Protein AF-A0A7C1IKE7-F1 (afdb_monomer)

Mean predicted aligned error: 9.05 Å

Structure (mmCIF, N/CA/C/O backbone):
data_AF-A0A7C1IKE7-F1
#
_entry.id   AF-A0A7C1IKE7-F1
#
loop_
_atom_site.group_PDB
_atom_site.id
_atom_site.type_symbol
_atom_site.label_atom_id
_atom_site.label_alt_id
_atom_site.label_comp_id
_atom_site.label_asym_id
_atom_site.label_entity_id
_atom_site.label_seq_id
_atom_site.pdbx_PDB_ins_code
_atom_site.Cartn_x
_atom_site.Cartn_y
_atom_site.Cartn_z
_atom_site.occupancy
_atom_site.B_iso_or_equiv
_atom_site.auth_seq_id
_atom_site.auth_comp_id
_atom_site.auth_asym_id
_atom_site.auth_atom_id
_atom_site.pdbx_PDB_model_num
ATOM 1 N N . MET A 1 1 ? 24.259 -1.080 -31.366 1.00 44.12 1 MET A N 1
ATOM 2 C CA . MET A 1 1 ? 24.148 -2.148 -30.349 1.00 44.12 1 MET A CA 1
ATOM 3 C C . MET A 1 1 ? 23.620 -1.497 -29.082 1.00 44.12 1 MET A C 1
ATOM 5 O O . MET A 1 1 ? 24.402 -1.009 -28.287 1.00 44.12 1 MET A O 1
ATOM 9 N N . GLU A 1 2 ? 22.299 -1.403 -28.947 1.00 54.28 2 GLU A N 1
ATOM 10 C CA . GLU A 1 2 ? 21.630 -0.772 -27.798 1.00 54.28 2 GLU A CA 1
ATOM 11 C C . GLU A 1 2 ? 20.908 -1.866 -27.012 1.00 54.28 2 GLU A C 1
ATOM 13 O O . GLU A 1 2 ? 19.687 -1.994 -27.032 1.00 54.28 2 GLU A O 1
ATOM 18 N N . TRP A 1 3 ? 21.698 -2.752 -26.410 1.00 52.66 3 TRP A N 1
ATOM 19 C CA . TRP A 1 3 ? 21.185 -3.784 -25.521 1.00 52.66 3 TRP A CA 1
ATOM 20 C C . TRP A 1 3 ? 21.447 -3.356 -24.086 1.00 52.66 3 TRP A C 1
ATOM 22 O O . TRP A 1 3 ? 22.561 -3.488 -23.592 1.00 52.66 3 TRP A O 1
ATOM 32 N N . GLY A 1 4 ? 20.399 -2.869 -23.430 1.00 53.31 4 GLY A N 1
ATOM 33 C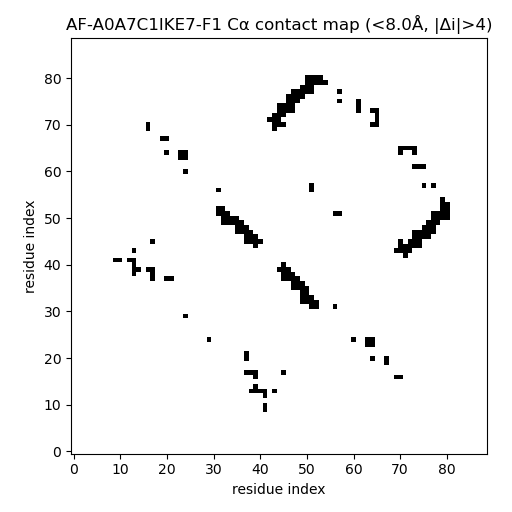 CA . GLY A 1 4 ? 20.361 -2.761 -21.977 1.00 53.31 4 GLY A CA 1
ATOM 34 C C . GLY A 1 4 ? 19.834 -1.425 -21.496 1.00 53.31 4 GLY A C 1
ATOM 35 O O . GLY A 1 4 ? 20.638 -0.548 -21.241 1.00 53.31 4 GLY A O 1
ATOM 36 N N . ASP A 1 5 ? 18.507 -1.301 -21.358 1.00 52.41 5 ASP A N 1
ATOM 37 C CA . ASP A 1 5 ? 17.926 -0.494 -20.263 1.00 52.41 5 ASP A CA 1
ATOM 38 C C . ASP A 1 5 ? 16.398 -0.617 -20.114 1.00 52.41 5 ASP A C 1
ATOM 40 O O . ASP A 1 5 ? 15.867 -0.250 -19.078 1.00 52.41 5 ASP A O 1
ATOM 44 N N . LYS A 1 6 ? 15.655 -1.185 -21.079 1.00 53.19 6 LYS A N 1
ATOM 45 C CA . LYS A 1 6 ? 14.169 -1.211 -21.015 1.00 53.19 6 LYS A CA 1
ATOM 46 C C . LYS A 1 6 ? 13.557 -1.965 -19.819 1.00 53.19 6 LYS A C 1
ATOM 48 O O . LYS A 1 6 ? 12.345 -2.003 -19.646 1.00 53.19 6 LYS A O 1
ATOM 53 N N . THR A 1 7 ? 14.378 -2.655 -19.035 1.00 54.69 7 THR A N 1
ATOM 54 C CA . THR A 1 7 ? 13.944 -3.385 -17.837 1.00 54.69 7 THR A CA 1
ATOM 55 C C . THR A 1 7 ? 14.196 -2.576 -16.559 1.00 54.69 7 THR A C 1
ATOM 57 O O . THR A 1 7 ? 13.574 -2.850 -15.531 1.00 54.69 7 THR A O 1
ATOM 60 N N . LEU A 1 8 ? 15.102 -1.590 -16.597 1.00 56.88 8 LEU A N 1
ATOM 61 C CA . LEU A 1 8 ? 15.492 -0.782 -15.439 1.00 56.88 8 LEU A CA 1
ATOM 62 C C . LEU A 1 8 ? 14.539 0.398 -15.232 1.00 56.88 8 LEU A C 1
ATOM 64 O O . LEU A 1 8 ? 14.117 0.623 -14.096 1.00 56.88 8 LEU A O 1
ATOM 68 N N . ASP A 1 9 ? 14.090 1.058 -16.306 1.00 60.81 9 ASP A N 1
ATOM 69 C CA . ASP A 1 9 ? 13.095 2.142 -16.229 1.00 60.81 9 ASP A CA 1
ATOM 70 C C . ASP A 1 9 ? 11.794 1.687 -15.543 1.00 60.81 9 ASP A C 1
ATOM 72 O O . ASP A 1 9 ? 11.185 2.399 -14.738 1.00 60.81 9 ASP A O 1
ATOM 76 N N . THR A 1 10 ? 11.408 0.444 -15.821 1.00 64.62 10 THR A N 1
ATOM 77 C CA . THR A 1 10 ? 10.153 -0.144 -15.372 1.00 64.62 10 THR A CA 1
ATOM 78 C C . THR A 1 10 ? 10.212 -0.487 -13.879 1.00 64.62 10 THR A C 1
ATOM 80 O O . THR A 1 10 ? 9.244 -0.273 -13.141 1.00 64.62 10 THR A O 1
ATOM 83 N N . ARG A 1 11 ? 11.365 -0.975 -13.400 1.00 62.66 11 ARG A N 1
ATOM 84 C CA . ARG A 1 11 ? 11.586 -1.277 -11.977 1.00 62.66 11 ARG A CA 1
ATOM 85 C C . ARG A 1 11 ? 11.694 -0.007 -11.143 1.00 62.66 11 ARG A C 1
ATOM 87 O O . ARG A 1 11 ? 11.029 0.080 -10.116 1.00 62.66 11 ARG A O 1
ATOM 94 N N . LEU A 1 12 ? 12.437 0.992 -11.622 1.00 68.88 12 LEU A N 1
ATOM 95 C CA . LEU A 1 12 ? 12.636 2.247 -10.898 1.00 68.88 12 LEU A CA 1
ATOM 96 C C . LEU A 1 12 ? 11.309 2.986 -10.664 1.00 68.88 12 LEU A C 1
ATOM 98 O O . LEU A 1 12 ? 11.055 3.461 -9.562 1.00 68.88 12 LEU A O 1
ATOM 102 N N . ARG A 1 13 ? 10.416 3.024 -11.667 1.00 69.50 13 ARG A N 1
ATOM 103 C CA . ARG A 1 13 ? 9.070 3.612 -11.514 1.00 69.50 13 ARG A CA 1
ATOM 104 C C . ARG A 1 13 ? 8.201 2.874 -10.502 1.00 69.50 13 ARG A C 1
ATOM 106 O O . ARG A 1 13 ? 7.455 3.513 -9.766 1.00 69.50 13 ARG A O 1
ATOM 113 N N . SER A 1 14 ? 8.274 1.545 -10.491 1.00 76.69 14 SER A N 1
ATOM 114 C CA . SER A 1 14 ? 7.492 0.715 -9.568 1.00 76.69 14 SER A CA 1
ATOM 115 C C . SER A 1 14 ? 7.934 0.965 -8.127 1.00 76.69 14 SER A C 1
ATOM 117 O O . SER A 1 14 ? 7.106 1.247 -7.269 1.00 76.69 14 SER A O 1
ATOM 119 N N . GLU A 1 15 ? 9.246 0.988 -7.898 1.00 81.38 15 GLU A N 1
ATOM 120 C CA . GLU A 1 15 ? 9.832 1.217 -6.579 1.00 81.38 15 GLU A CA 1
ATOM 121 C C . GLU A 1 15 ? 9.577 2.646 -6.074 1.00 81.38 15 GLU A C 1
ATOM 123 O O . GLU A 1 15 ? 9.209 2.847 -4.917 1.00 81.38 15 GLU A O 1
ATOM 128 N N . GLN A 1 16 ? 9.672 3.649 -6.956 1.00 82.88 16 GLN A N 1
ATOM 129 C CA . GLN A 1 16 ? 9.298 5.028 -6.628 1.00 82.88 16 GLN A CA 1
ATOM 130 C C . GLN A 1 16 ? 7.827 5.141 -6.220 1.00 82.88 16 GLN A C 1
ATOM 132 O O . GLN A 1 16 ? 7.509 5.842 -5.259 1.00 82.88 16 GLN A O 1
ATOM 137 N N . LEU A 1 17 ? 6.933 4.438 -6.920 1.00 85.94 17 LEU A N 1
ATOM 138 C CA . LEU A 1 17 ? 5.512 4.427 -6.595 1.00 85.94 17 LEU A CA 1
ATOM 139 C C . LEU A 1 17 ? 5.249 3.712 -5.261 1.00 85.94 17 LEU A C 1
ATOM 141 O O . LEU A 1 17 ? 4.482 4.216 -4.446 1.00 85.94 17 LEU A O 1
ATOM 145 N N . GLU A 1 18 ? 5.923 2.589 -4.992 1.00 85.56 18 GLU A N 1
ATOM 146 C CA . GLU A 1 18 ? 5.861 1.894 -3.697 1.00 85.56 18 GLU A CA 1
ATOM 147 C C . GLU A 1 18 ? 6.290 2.810 -2.546 1.00 85.56 18 GLU A C 1
ATOM 149 O O . GLU A 1 18 ? 5.576 2.928 -1.548 1.00 85.56 18 GLU A O 1
ATOM 154 N N . LEU A 1 19 ? 7.427 3.493 -2.700 1.00 85.19 19 LEU A N 1
ATOM 155 C CA . LEU A 1 19 ? 7.961 4.410 -1.696 1.00 85.19 19 LEU A CA 1
ATOM 156 C C . LEU A 1 19 ? 7.052 5.620 -1.479 1.00 85.19 19 LEU A C 1
ATOM 158 O O . LEU A 1 19 ? 6.801 5.989 -0.333 1.00 85.19 19 LEU A O 1
ATOM 162 N N . ALA A 1 20 ? 6.521 6.214 -2.549 1.00 86.69 20 ALA A N 1
ATOM 163 C CA . ALA A 1 20 ? 5.590 7.334 -2.451 1.00 86.69 20 ALA A CA 1
ATOM 164 C C . ALA A 1 20 ? 4.311 6.938 -1.697 1.00 86.69 20 ALA A C 1
ATOM 166 O O . ALA A 1 20 ? 3.867 7.660 -0.800 1.00 86.69 20 ALA A O 1
ATOM 167 N N . VAL A 1 21 ? 3.758 5.762 -2.012 1.00 86.81 21 VAL A N 1
ATOM 168 C CA . VAL A 1 21 ? 2.578 5.216 -1.332 1.00 86.81 21 VAL A CA 1
ATOM 169 C C . VAL A 1 21 ? 2.876 4.939 0.146 1.00 86.81 21 VAL A C 1
ATOM 171 O O . VAL A 1 21 ? 2.096 5.326 1.014 1.00 86.81 21 VAL A O 1
ATOM 174 N N . LEU A 1 22 ? 4.016 4.322 0.466 1.00 84.62 22 LEU A N 1
ATOM 175 C CA . LEU A 1 22 ? 4.424 4.083 1.855 1.00 84.62 22 LEU A CA 1
ATOM 176 C C . LEU A 1 22 ? 4.606 5.393 2.635 1.00 84.62 22 LEU A C 1
ATOM 178 O O . LEU A 1 22 ? 4.111 5.516 3.757 1.00 84.62 22 LEU A O 1
ATOM 182 N N . ALA A 1 23 ? 5.256 6.389 2.032 1.00 86.25 23 ALA A N 1
ATOM 183 C CA . ALA A 1 23 ? 5.493 7.685 2.655 1.00 86.25 23 ALA A CA 1
ATOM 184 C C . ALA A 1 23 ? 4.182 8.417 2.977 1.00 86.25 23 ALA A C 1
ATOM 186 O O . ALA A 1 23 ? 4.017 8.920 4.092 1.00 86.25 23 ALA A O 1
ATOM 187 N N . VAL A 1 24 ? 3.223 8.454 2.041 1.00 86.50 24 VAL A N 1
ATOM 188 C CA . VAL A 1 24 ? 1.931 9.116 2.282 1.00 86.50 24 VAL A CA 1
ATOM 189 C C . VAL A 1 24 ? 1.095 8.371 3.323 1.00 86.50 24 VAL A C 1
ATOM 191 O O . VAL A 1 24 ? 0.431 9.009 4.144 1.00 86.50 24 VAL A O 1
ATOM 194 N N . LEU A 1 25 ? 1.168 7.036 3.360 1.00 82.12 25 LEU A N 1
ATOM 195 C CA . LEU A 1 25 ? 0.451 6.234 4.351 1.00 82.12 25 LEU A CA 1
ATOM 196 C C . LEU A 1 25 ? 0.973 6.489 5.762 1.00 82.12 25 LEU A C 1
ATOM 198 O O . LEU A 1 25 ? 0.179 6.775 6.660 1.00 82.12 25 LEU A O 1
ATOM 202 N N . TRP A 1 26 ? 2.293 6.461 5.954 1.00 80.44 26 TRP A N 1
ATOM 203 C CA . TRP A 1 26 ? 2.892 6.752 7.257 1.00 80.44 26 TRP A CA 1
ATOM 204 C C . TRP A 1 26 ? 2.711 8.201 7.690 1.00 80.44 26 TRP A C 1
ATOM 206 O O . TRP A 1 26 ? 2.509 8.448 8.876 1.00 80.44 26 TRP A O 1
ATOM 216 N N . LYS A 1 27 ? 2.722 9.155 6.753 1.00 82.88 27 LYS A N 1
ATOM 217 C CA . LYS A 1 27 ? 2.453 10.564 7.061 1.00 82.88 27 LYS A CA 1
ATOM 218 C C . LYS A 1 27 ? 1.008 10.783 7.514 1.00 82.88 27 LYS A C 1
ATOM 220 O O . LYS A 1 27 ? 0.765 11.581 8.413 1.00 82.88 27 LYS A O 1
ATOM 225 N N . THR A 1 28 ? 0.054 10.102 6.881 1.00 82.12 28 THR A N 1
ATOM 226 C CA . THR A 1 28 ? -1.376 10.343 7.120 1.00 82.12 28 THR A CA 1
ATOM 227 C C . THR A 1 28 ? -1.903 9.573 8.330 1.00 82.12 28 THR A C 1
ATOM 229 O O . THR A 1 28 ? -2.601 10.147 9.165 1.00 82.12 28 THR A O 1
ATOM 232 N N . ARG A 1 29 ? -1.599 8.269 8.438 1.00 72.81 29 ARG A N 1
ATOM 233 C CA . ARG A 1 29 ? -2.150 7.376 9.476 1.00 72.81 29 ARG A CA 1
ATOM 234 C C . ARG A 1 29 ? -1.188 6.220 9.815 1.00 72.81 29 ARG A C 1
ATOM 236 O O . ARG A 1 29 ? -1.416 5.089 9.394 1.00 72.81 29 ARG A O 1
ATOM 243 N N . PRO A 1 30 ? -0.153 6.437 10.642 1.00 69.31 30 PRO A N 1
ATOM 244 C CA . PRO A 1 30 ? 0.780 5.368 11.012 1.00 69.31 30 PRO A CA 1
ATOM 245 C C . PRO A 1 30 ? 0.158 4.302 11.936 1.00 69.31 30 PRO A C 1
ATOM 247 O O . PRO A 1 30 ? 0.594 3.157 11.925 1.00 69.31 30 PRO A O 1
ATOM 250 N N . ALA A 1 31 ? -0.882 4.645 12.706 1.00 65.94 31 ALA A N 1
ATOM 251 C CA . ALA A 1 31 ? -1.508 3.751 13.692 1.00 65.94 31 ALA A CA 1
ATOM 252 C C . ALA A 1 31 ? -2.606 2.825 13.124 1.00 65.94 31 ALA A C 1
ATOM 254 O O . ALA A 1 31 ? -3.138 1.982 13.842 1.00 65.94 31 ALA A O 1
ATOM 255 N N . ALA A 1 32 ? -2.979 2.992 11.855 1.00 64.56 32 ALA A N 1
ATOM 256 C CA . ALA A 1 32 ? -4.081 2.256 11.232 1.00 64.56 32 ALA A CA 1
ATOM 257 C C . ALA A 1 32 ? -3.666 0.900 10.638 1.00 64.56 32 ALA A C 1
ATOM 259 O O . ALA A 1 32 ?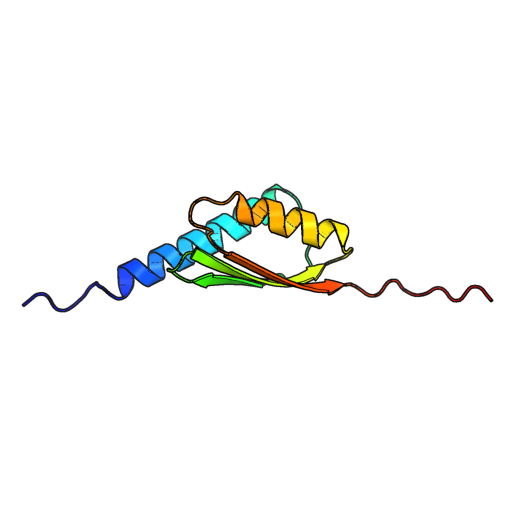 -4.521 0.077 10.300 1.00 64.56 32 ALA A O 1
ATOM 260 N N . PHE A 1 33 ? -2.355 0.680 10.507 1.00 69.25 33 PHE A N 1
ATOM 261 C CA . PHE A 1 33 ? -1.766 -0.418 9.754 1.00 69.25 33 PHE A CA 1
ATOM 262 C C . PHE A 1 33 ? -0.881 -1.276 10.640 1.00 69.25 33 PHE A C 1
ATOM 264 O O . PHE A 1 33 ? 0.066 -0.788 11.253 1.00 69.25 33 PHE A O 1
ATOM 271 N N . HIS A 1 34 ? -1.147 -2.578 10.631 1.00 69.50 34 HIS A N 1
ATOM 272 C CA . HIS A 1 34 ? -0.252 -3.579 11.191 1.00 69.50 34 HIS A CA 1
ATOM 273 C C . HIS A 1 34 ? 0.164 -4.528 10.065 1.00 69.50 34 HIS A C 1
ATOM 275 O O . HIS A 1 34 ? -0.696 -5.131 9.421 1.00 69.50 34 HIS A O 1
ATOM 281 N N . ASP A 1 35 ? 1.474 -4.622 9.814 1.00 75.62 35 ASP A N 1
ATOM 282 C CA . ASP A 1 35 ? 2.062 -5.420 8.725 1.00 75.62 35 ASP A CA 1
ATOM 283 C C . ASP A 1 35 ? 1.482 -5.073 7.339 1.00 75.62 35 ASP A C 1
ATOM 285 O O . ASP A 1 35 ? 0.863 -5.897 6.670 1.00 75.62 35 ASP A O 1
ATOM 289 N N . VAL A 1 36 ? 1.638 -3.816 6.905 1.00 78.50 36 VAL A N 1
ATOM 290 C CA . VAL A 1 36 ? 1.255 -3.427 5.541 1.00 78.50 36 VAL A CA 1
ATOM 291 C C . VAL A 1 36 ? 2.405 -3.659 4.577 1.00 78.50 36 VAL A C 1
ATOM 293 O O . VAL A 1 36 ? 3.485 -3.086 4.704 1.00 78.50 36 VAL A O 1
ATOM 296 N N . ARG A 1 37 ? 2.133 -4.476 3.563 1.00 85.25 37 ARG A N 1
ATOM 297 C CA . ARG A 1 37 ? 2.974 -4.653 2.386 1.00 85.25 37 ARG A CA 1
ATOM 298 C C . ARG A 1 37 ? 2.353 -3.915 1.215 1.00 85.25 37 ARG A C 1
ATOM 300 O O . ARG A 1 37 ? 1.196 -4.154 0.867 1.00 85.25 37 ARG A O 1
ATOM 307 N N . VAL A 1 38 ? 3.153 -3.057 0.598 1.00 87.00 38 VAL A N 1
ATOM 308 C CA . VAL A 1 38 ? 2.805 -2.346 -0.630 1.00 87.00 38 VAL A CA 1
ATOM 309 C C . VAL A 1 38 ? 3.589 -2.970 -1.774 1.00 87.00 38 VAL A C 1
ATOM 311 O O . VAL A 1 38 ? 4.765 -3.297 -1.623 1.00 87.00 38 VAL A O 1
ATOM 314 N N 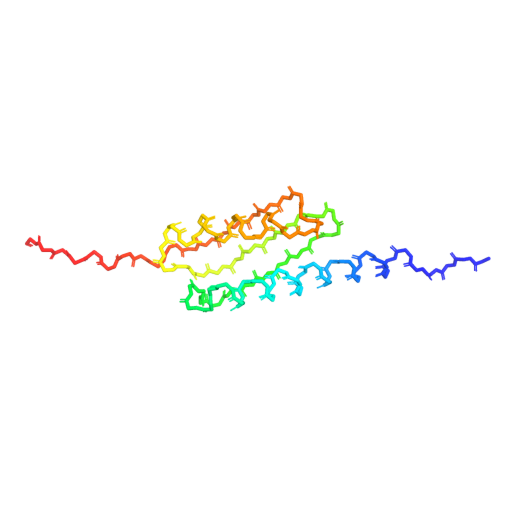. ARG A 1 39 ? 2.908 -3.180 -2.897 1.00 87.44 39 ARG A N 1
ATOM 315 C CA . ARG A 1 39 ? 3.493 -3.578 -4.173 1.00 87.44 39 ARG A CA 1
ATOM 316 C C . ARG A 1 39 ? 2.917 -2.687 -5.248 1.00 87.44 39 ARG A C 1
ATOM 318 O O . ARG A 1 39 ? 1.698 -2.572 -5.335 1.00 87.44 39 ARG A O 1
ATOM 325 N N . ALA A 1 40 ? 3.760 -2.095 -6.076 1.00 86.00 40 ALA A N 1
ATOM 326 C CA . ALA A 1 40 ? 3.303 -1.346 -7.232 1.00 86.00 40 ALA A CA 1
ATOM 327 C C . ALA A 1 40 ? 3.795 -2.015 -8.511 1.00 86.00 40 ALA A C 1
ATOM 329 O O . ALA A 1 40 ? 4.880 -2.590 -8.563 1.00 86.00 40 ALA A O 1
ATOM 330 N N . A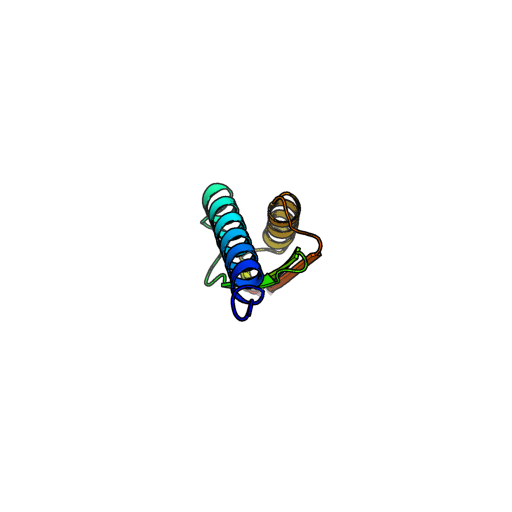LA A 1 41 ? 2.966 -1.952 -9.542 1.00 83.75 41 ALA A N 1
ATOM 331 C CA . ALA A 1 41 ? 3.334 -2.327 -10.889 1.00 83.75 41 ALA A CA 1
ATOM 332 C C . ALA A 1 41 ? 3.596 -1.070 -11.724 1.00 83.75 41 ALA A C 1
ATOM 334 O O . ALA A 1 41 ? 2.970 -0.025 -11.515 1.00 83.75 41 ALA A O 1
ATOM 335 N N . PRO A 1 42 ? 4.441 -1.190 -12.756 1.00 79.31 42 PRO A N 1
ATOM 336 C CA . PRO A 1 42 ? 4.784 -0.081 -13.646 1.00 79.31 42 PRO A CA 1
ATOM 337 C C . PRO A 1 42 ? 3.588 0.440 -14.455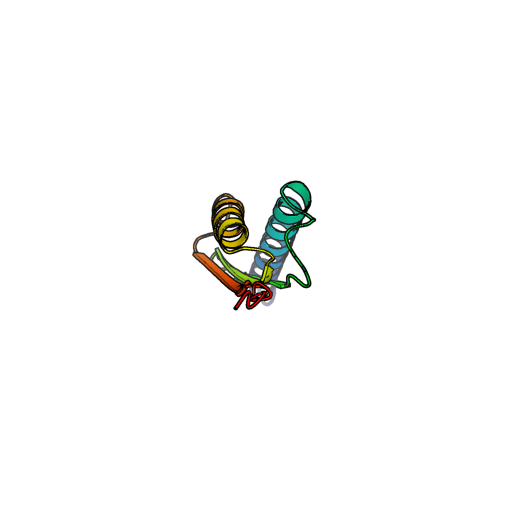 1.00 79.31 42 PRO A C 1
ATOM 339 O O . PRO A 1 42 ? 3.627 1.539 -14.999 1.00 79.31 42 PRO A O 1
ATOM 342 N N . ASN A 1 43 ? 2.508 -0.342 -14.540 1.00 82.75 43 ASN A N 1
ATOM 343 C CA . ASN A 1 43 ? 1.258 0.045 -15.189 1.00 82.75 43 ASN A CA 1
ATOM 344 C C . ASN A 1 43 ? 0.391 0.991 -14.326 1.00 82.75 43 ASN A C 1
ATOM 346 O O . ASN A 1 43 ? -0.675 1.407 -14.784 1.00 82.75 43 ASN A O 1
ATOM 350 N N . GLY A 1 44 ? 0.826 1.319 -13.102 1.00 83.56 44 GLY A N 1
ATOM 351 C CA . GLY A 1 44 ? 0.094 2.151 -12.145 1.00 83.56 44 GLY A CA 1
ATOM 352 C C . GLY A 1 44 ? -0.888 1.375 -11.264 1.00 83.56 44 GLY A C 1
ATOM 353 O O . GLY A 1 44 ? -1.747 1.979 -10.624 1.00 83.56 44 GLY A O 1
ATOM 354 N N . SER A 1 45 ? -0.818 0.044 -11.238 1.00 89.62 45 SER A N 1
ATOM 355 C CA . SER A 1 45 ? -1.605 -0.768 -10.303 1.00 89.62 45 SER A CA 1
ATOM 356 C C . SER A 1 45 ? -0.858 -0.916 -8.984 1.00 89.62 45 SER A C 1
ATOM 358 O O . SER A 1 45 ? 0.316 -1.278 -8.980 1.00 89.62 45 SER A O 1
ATOM 360 N N . VAL A 1 46 ? -1.533 -0.658 -7.868 1.00 90.12 46 VAL A N 1
ATOM 361 C CA . VAL A 1 46 ? -0.968 -0.782 -6.521 1.00 90.12 46 VAL A CA 1
ATOM 362 C C . VAL A 1 46 ? -1.756 -1.819 -5.737 1.00 90.12 46 VAL A C 1
ATOM 364 O O . VAL A 1 46 ? -2.982 -1.750 -5.665 1.00 90.12 46 VAL A O 1
ATOM 367 N N . TRP A 1 47 ? -1.052 -2.760 -5.119 1.00 90.19 47 TRP A N 1
ATOM 368 C CA . TRP A 1 47 ? -1.602 -3.747 -4.203 1.00 90.19 47 TRP A CA 1
ATOM 369 C C . TRP A 1 47 ? -1.127 -3.456 -2.790 1.00 90.19 47 TRP A C 1
ATOM 371 O O . TRP A 1 47 ? 0.073 -3.413 -2.516 1.00 90.19 47 TRP A O 1
ATOM 381 N N . LEU A 1 48 ? -2.085 -3.294 -1.887 1.00 88.00 48 LEU A N 1
ATOM 382 C CA . LEU A 1 48 ? -1.852 -3.175 -0.461 1.00 88.00 48 LEU A CA 1
ATOM 383 C C . LEU A 1 48 ? -2.417 -4.403 0.228 1.00 88.00 48 LEU A C 1
ATOM 385 O O . LEU A 1 48 ? -3.582 -4.755 0.038 1.00 88.00 48 LEU A O 1
ATOM 389 N N . ARG A 1 49 ? -1.590 -5.057 1.035 1.00 86.62 49 ARG A N 1
ATOM 390 C CA . ARG A 1 49 ? -1.990 -6.208 1.841 1.00 86.62 49 ARG A CA 1
ATOM 391 C C . ARG A 1 49 ? -1.566 -5.979 3.280 1.00 86.62 49 ARG A C 1
ATOM 393 O O . ARG A 1 49 ? -0.467 -5.493 3.510 1.00 86.62 49 ARG A O 1
ATOM 400 N N . GLY A 1 50 ? -2.421 -6.333 4.228 1.00 83.94 50 GLY A N 1
ATOM 401 C CA . GLY A 1 50 ? -2.108 -6.232 5.651 1.00 83.94 50 GLY A CA 1
ATOM 402 C C . GLY A 1 50 ? -3.346 -6.393 6.518 1.00 83.94 50 GLY A C 1
ATOM 403 O O . GLY A 1 50 ? -4.380 -6.880 6.056 1.00 83.94 50 GLY A O 1
ATOM 404 N N . SER A 1 51 ? -3.247 -5.949 7.766 1.00 82.12 51 SER A N 1
ATOM 405 C CA . SER A 1 51 ? -4.386 -5.889 8.684 1.00 82.12 51 SER A CA 1
ATOM 406 C C . SER A 1 51 ? -4.735 -4.439 8.998 1.00 82.12 51 SER A C 1
ATOM 408 O O . SER A 1 51 ? -3.846 -3.632 9.281 1.00 82.12 51 SER A O 1
ATOM 410 N N . VAL A 1 52 ? -6.031 -4.122 8.971 1.00 81.50 52 VAL A N 1
ATOM 411 C CA . VAL A 1 52 ? -6.556 -2.806 9.364 1.00 81.50 52 VAL A CA 1
ATOM 412 C C . VAL A 1 52 ? -7.488 -2.940 10.551 1.00 81.50 52 VAL A C 1
ATOM 414 O O . VAL A 1 52 ? -8.192 -3.940 10.707 1.00 81.50 52 VAL A O 1
ATOM 417 N N . SER A 1 53 ? -7.507 -1.906 11.384 1.00 78.06 53 SER A N 1
ATOM 418 C CA . SER A 1 53 ? -8.333 -1.888 12.590 1.00 78.06 53 SER A CA 1
ATOM 419 C C . SER A 1 53 ? -9.828 -1.794 12.282 1.00 78.06 53 SER A C 1
ATOM 421 O O . SER A 1 53 ? -10.626 -2.375 13.009 1.00 78.06 53 SER A O 1
ATOM 423 N N . THR A 1 54 ? -10.226 -1.087 11.217 1.00 80.50 54 THR A N 1
ATOM 424 C CA . THR A 1 54 ? -11.639 -0.920 10.836 1.00 80.50 54 THR A CA 1
ATOM 425 C C . THR A 1 54 ? -11.825 -0.822 9.320 1.00 80.50 54 THR A C 1
ATOM 427 O O . THR A 1 54 ? -10.897 -0.505 8.572 1.00 80.50 54 THR A O 1
ATOM 430 N N . GLN A 1 55 ? -13.057 -1.050 8.854 1.00 79.06 55 GLN A N 1
ATOM 431 C CA . GLN A 1 55 ? -13.419 -0.880 7.443 1.00 79.06 55 GLN A CA 1
ATOM 432 C C . GLN A 1 55 ? -13.301 0.581 6.980 1.00 79.06 55 GLN A C 1
ATOM 434 O O . GLN A 1 55 ? -12.909 0.828 5.842 1.00 79.06 55 GLN A O 1
ATOM 439 N N . ALA A 1 56 ? -13.571 1.548 7.865 1.00 82.00 56 ALA A N 1
ATOM 440 C CA . ALA A 1 56 ? -13.395 2.968 7.568 1.00 82.00 56 ALA A CA 1
ATOM 441 C C . ALA A 1 56 ? -11.935 3.292 7.207 1.00 82.00 56 ALA A C 1
ATOM 443 O O . ALA A 1 56 ? -11.693 3.979 6.215 1.00 82.00 56 ALA A O 1
ATOM 444 N N . GLU A 1 57 ? -10.964 2.719 7.931 1.00 81.94 57 GLU A N 1
ATOM 445 C CA . GLU A 1 57 ? -9.545 2.895 7.599 1.00 81.94 57 GLU A CA 1
ATOM 446 C C . GLU A 1 57 ? -9.222 2.344 6.206 1.00 81.94 57 GLU A C 1
ATOM 448 O O . GLU A 1 57 ? -8.513 2.998 5.446 1.00 81.94 57 GLU A O 1
ATOM 453 N N . SER A 1 58 ? -9.792 1.198 5.812 1.00 81.25 58 SER A N 1
ATOM 454 C CA . SER A 1 58 ? -9.603 0.655 4.456 1.00 81.25 58 SER A CA 1
ATOM 455 C C . SER A 1 58 ? -10.05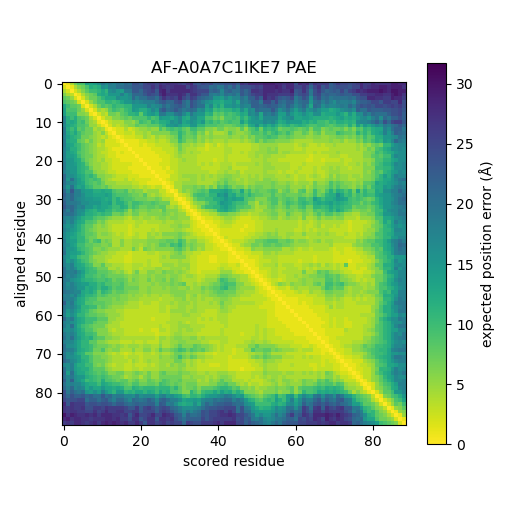5 1.631 3.365 1.00 81.25 58 SER A C 1
ATOM 457 O O . SER A 1 58 ? -9.389 1.752 2.336 1.00 81.25 58 SER A O 1
ATOM 459 N N . VAL A 1 59 ? -11.177 2.327 3.570 1.00 84.94 59 VAL A N 1
ATOM 460 C CA . VAL A 1 59 ? -11.691 3.312 2.603 1.00 84.94 59 VAL A CA 1
ATOM 461 C C . VAL A 1 59 ? -10.765 4.523 2.534 1.00 84.94 59 VAL A C 1
ATOM 463 O O . VAL A 1 59 ? -10.399 4.960 1.442 1.00 84.94 59 VAL A O 1
ATOM 466 N N . VAL A 1 60 ? -10.334 5.030 3.691 1.00 85.56 60 VAL A N 1
ATOM 467 C CA . VAL A 1 60 ? -9.405 6.163 3.785 1.00 85.56 60 VAL A CA 1
ATOM 468 C C . VAL A 1 60 ? -8.082 5.840 3.088 1.00 85.56 60 VAL A C 1
ATOM 470 O O . VAL A 1 60 ? -7.608 6.639 2.286 1.00 85.56 60 VAL A O 1
ATOM 473 N N . VAL A 1 61 ? -7.528 4.643 3.294 1.00 83.94 61 VAL A N 1
ATOM 474 C CA . VAL A 1 61 ? -6.331 4.174 2.576 1.00 83.94 61 VAL A CA 1
ATOM 475 C C . VAL A 1 61 ? -6.521 4.211 1.080 1.00 83.94 61 VAL A C 1
ATOM 477 O O . VAL A 1 61 ? -5.666 4.724 0.367 1.00 83.94 61 VAL A O 1
ATOM 480 N N . GLN A 1 62 ? -7.624 3.643 0.594 1.00 87.12 62 GLN A N 1
ATOM 481 C CA . GLN A 1 62 ? -7.881 3.591 -0.837 1.00 87.12 62 GLN A CA 1
ATOM 482 C C . GLN A 1 62 ? -7.926 4.990 -1.443 1.00 87.12 62 GLN A C 1
ATOM 484 O O . GLN A 1 62 ? -7.396 5.183 -2.532 1.00 87.12 62 GLN A O 1
ATOM 489 N N . GLN A 1 63 ? -8.523 5.956 -0.744 1.00 88.06 63 GLN A N 1
ATOM 490 C CA . GLN A 1 63 ? -8.542 7.350 -1.185 1.00 88.06 63 GLN A CA 1
ATOM 491 C C . GLN A 1 63 ? -7.136 7.955 -1.204 1.00 88.06 63 GLN A C 1
ATOM 493 O O . GLN A 1 63 ? -6.731 8.494 -2.228 1.00 88.06 63 GLN A O 1
ATOM 498 N N . ILE A 1 64 ? -6.365 7.785 -0.126 1.00 87.19 64 ILE A N 1
ATOM 499 C CA . ILE A 1 64 ? -4.990 8.293 -0.028 1.00 87.19 64 ILE A CA 1
ATOM 500 C C . ILE A 1 64 ? -4.112 7.732 -1.152 1.00 87.19 64 ILE A C 1
ATOM 502 O O . ILE A 1 64 ? -3.388 8.478 -1.800 1.00 87.19 64 ILE A O 1
ATOM 506 N N . VAL A 1 65 ? -4.178 6.422 -1.413 1.00 87.12 65 VAL A N 1
ATOM 507 C CA . VAL A 1 65 ? -3.369 5.795 -2.468 1.00 87.12 65 VAL A CA 1
ATOM 508 C C . VAL A 1 65 ? -3.826 6.243 -3.857 1.00 87.12 65 VAL A C 1
ATOM 510 O O . VAL A 1 65 ? -2.987 6.426 -4.731 1.00 87.12 65 VAL A O 1
ATOM 513 N N . ARG A 1 66 ? -5.130 6.455 -4.081 1.00 88.81 66 ARG A N 1
ATOM 514 C CA . ARG A 1 66 ? -5.638 6.973 -5.366 1.00 88.81 66 ARG A CA 1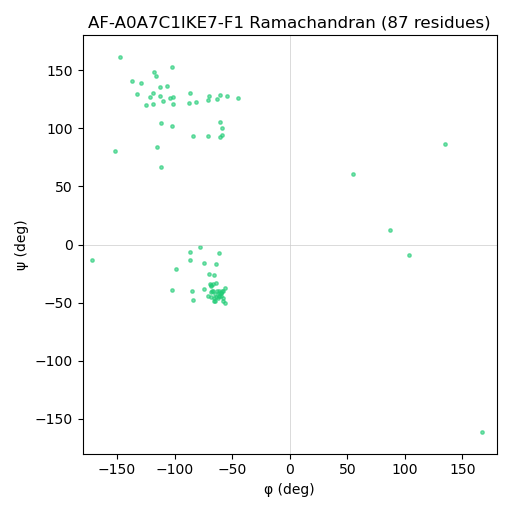
ATOM 515 C C . ARG A 1 66 ? -5.179 8.398 -5.661 1.00 88.81 66 ARG A C 1
ATOM 517 O O . ARG A 1 66 ? -5.099 8.744 -6.833 1.00 88.81 66 ARG A O 1
ATOM 524 N N . ASP A 1 67 ? -4.885 9.187 -4.633 1.00 89.00 67 ASP A N 1
ATOM 525 C CA . ASP A 1 67 ? -4.372 10.552 -4.783 1.00 89.00 67 ASP A CA 1
ATOM 526 C C . ASP A 1 67 ? -2.890 10.585 -5.211 1.00 89.00 67 ASP A C 1
ATOM 528 O O . ASP A 1 67 ? -2.394 11.595 -5.706 1.00 89.00 67 ASP A O 1
ATOM 532 N N . VAL A 1 68 ? -2.165 9.465 -5.081 1.00 86.38 68 VAL A N 1
ATOM 533 C CA . VAL A 1 68 ? -0.744 9.402 -5.440 1.00 86.38 68 VAL A CA 1
ATOM 534 C C . VAL A 1 68 ? -0.562 9.482 -6.965 1.00 86.38 68 VAL A C 1
ATOM 536 O O . VAL A 1 68 ? -1.136 8.679 -7.713 1.00 86.38 68 VAL A O 1
ATOM 539 N N . PRO A 1 69 ? 0.291 10.398 -7.462 1.00 81.06 69 PRO A N 1
ATOM 540 C CA . PRO A 1 69 ? 0.538 10.544 -8.889 1.00 81.06 69 PRO A CA 1
ATOM 541 C C . PRO A 1 69 ? 1.168 9.271 -9.468 1.00 81.06 69 PRO A C 1
ATOM 543 O O . PRO A 1 69 ? 2.203 8.799 -9.004 1.00 81.06 69 PRO A O 1
ATOM 546 N N . GLY A 1 70 ? 0.540 8.723 -10.511 1.00 83.50 70 GLY A N 1
ATOM 547 C CA . GLY A 1 70 ? 0.958 7.473 -11.156 1.00 83.50 70 GLY A CA 1
ATOM 548 C C . GLY A 1 70 ? 0.098 6.260 -10.795 1.00 83.50 70 GLY A C 1
ATOM 549 O O . GLY A 1 70 ? 0.200 5.231 -11.463 1.00 83.50 70 GLY A O 1
ATOM 550 N N . VAL A 1 71 ? -0.801 6.383 -9.816 1.00 88.75 71 VAL A N 1
ATOM 551 C CA . VAL A 1 71 ? -1.763 5.331 -9.479 1.00 88.75 71 VAL A CA 1
ATOM 552 C C . VAL A 1 71 ? -2.963 5.379 -10.424 1.00 88.75 71 VAL A C 1
ATOM 554 O O . VAL A 1 71 ? -3.676 6.372 -10.523 1.00 88.75 71 VAL A O 1
ATOM 557 N N . LYS A 1 72 ? -3.212 4.267 -11.114 1.00 87.62 72 LYS A N 1
ATOM 558 C CA . LYS A 1 72 ? -4.411 4.031 -11.929 1.00 87.62 72 LYS A CA 1
ATOM 559 C C . LYS A 1 72 ? -5.413 3.131 -11.222 1.00 87.62 72 LYS A C 1
ATOM 561 O O . LYS A 1 72 ? -6.618 3.346 -11.331 1.00 87.62 72 LYS A O 1
ATOM 566 N N . GLN A 1 73 ? -4.923 2.108 -10.525 1.00 88.38 73 GLN A N 1
ATOM 567 C CA . GLN A 1 73 ? -5.761 1.131 -9.835 1.00 88.38 73 GLN A CA 1
ATOM 568 C C . GLN A 1 73 ? -5.201 0.824 -8.454 1.00 88.38 73 GLN A C 1
ATOM 570 O O . GLN A 1 73 ? -3.991 0.693 -8.283 1.00 88.38 73 GLN A O 1
ATOM 575 N N . VAL A 1 74 ? -6.097 0.677 -7.480 1.00 89.62 74 VAL A N 1
ATOM 576 C CA . VAL A 1 74 ? -5.743 0.355 -6.097 1.00 89.62 74 VAL A CA 1
ATOM 577 C C . VAL A 1 74 ? -6.496 -0.890 -5.673 1.00 89.62 74 VAL A C 1
ATOM 579 O O . VAL A 1 74 ? -7.726 -0.912 -5.651 1.00 89.62 74 VAL A O 1
ATOM 582 N N . PHE A 1 75 ? -5.743 -1.913 -5.303 1.00 88.50 75 PHE A N 1
ATOM 583 C CA . PHE A 1 75 ? -6.242 -3.168 -4.775 1.00 88.50 75 PHE A CA 1
ATOM 584 C C . PHE A 1 75 ? -5.832 -3.269 -3.314 1.00 88.50 75 PHE A C 1
ATOM 586 O O . PHE A 1 75 ? -4.677 -3.533 -2.994 1.00 88.50 75 PHE A O 1
ATOM 593 N N . CYS A 1 76 ? -6.789 -3.062 -2.420 1.00 82.31 76 CYS A N 1
ATOM 594 C CA . CYS A 1 76 ? -6.571 -3.240 -0.993 1.00 82.31 76 CYS A CA 1
ATOM 595 C C . CYS A 1 76 ? -7.155 -4.580 -0.569 1.00 82.31 76 CYS A C 1
ATOM 597 O O . CYS A 1 76 ? -8.351 -4.815 -0.722 1.00 82.31 76 CYS A O 1
ATOM 599 N N . HIS A 1 77 ? -6.311 -5.445 -0.022 1.00 82.56 77 HIS A N 1
ATOM 600 C CA . HIS A 1 77 ? -6.723 -6.665 0.646 1.00 82.56 77 HIS A CA 1
ATOM 601 C C . HIS A 1 77 ? -6.329 -6.541 2.113 1.00 82.56 77 HIS A C 1
ATOM 603 O O . HIS A 1 77 ? -5.253 -6.983 2.526 1.00 82.56 77 HIS A O 1
ATOM 609 N N . PHE A 1 78 ? -7.195 -5.892 2.886 1.00 80.56 78 PHE A N 1
ATOM 610 C CA . PHE A 1 78 ? -7.031 -5.814 4.325 1.00 80.56 78 PHE A CA 1
ATOM 611 C C . PHE A 1 78 ? -7.961 -6.799 5.004 1.00 80.56 78 PHE A C 1
ATOM 613 O O . PHE A 1 78 ? -9.169 -6.784 4.768 1.00 80.56 78 PHE A O 1
ATOM 620 N N . ALA A 1 79 ? -7.395 -7.637 5.865 1.00 76.19 79 ALA A N 1
ATOM 621 C CA . ALA A 1 79 ? -8.214 -8.381 6.800 1.00 76.19 79 ALA A CA 1
ATOM 622 C C . ALA A 1 79 ? -8.739 -7.380 7.843 1.00 76.19 79 ALA A C 1
ATOM 624 O O . ALA A 1 79 ? -7.923 -6.674 8.455 1.00 76.19 79 ALA A O 1
ATOM 625 N N . PRO A 1 80 ? -10.066 -7.271 8.049 1.00 68.44 80 PRO A N 1
ATOM 626 C CA . PRO A 1 80 ? -10.565 -6.562 9.210 1.00 68.44 80 PRO A CA 1
ATOM 627 C C . PRO A 1 80 ? -10.023 -7.290 10.434 1.00 68.44 80 PRO A C 1
ATOM 629 O O . PRO A 1 80 ? -10.148 -8.512 10.550 1.00 68.44 80 PRO A O 1
ATOM 632 N N . ARG A 1 81 ? -9.401 -6.552 11.354 1.00 67.25 81 ARG A N 1
ATOM 633 C CA . ARG A 1 81 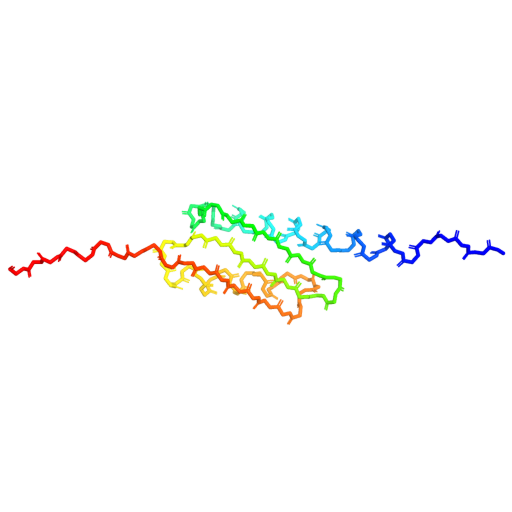? -9.161 -7.086 12.689 1.00 67.25 81 ARG A CA 1
ATOM 634 C C . ARG A 1 81 ? -10.547 -7.373 13.245 1.00 67.25 81 ARG A C 1
ATOM 636 O O . ARG A 1 81 ? -11.289 -6.427 13.494 1.00 67.25 81 ARG A O 1
ATOM 643 N N . ALA A 1 82 ? -10.920 -8.653 13.307 1.00 59.78 82 ALA A N 1
ATOM 644 C CA . ALA A 1 82 ? -12.250 -9.054 13.735 1.00 59.78 82 ALA A CA 1
ATOM 645 C C . ALA A 1 82 ? -12.601 -8.247 14.992 1.00 59.78 82 ALA A C 1
ATOM 647 O O . ALA A 1 82 ? -11.774 -8.211 15.921 1.00 59.78 82 ALA A O 1
ATOM 648 N N . PRO A 1 83 ? -13.746 -7.537 15.023 1.00 54.28 83 PRO A N 1
ATOM 649 C CA . PRO A 1 83 ? -14.213 -7.019 16.290 1.00 54.28 83 PRO A CA 1
ATOM 650 C C . PRO A 1 83 ? -14.269 -8.238 17.201 1.00 54.28 83 PRO A C 1
ATOM 652 O O . PRO A 1 83 ? -14.788 -9.282 16.810 1.00 54.28 83 PRO A O 1
ATOM 655 N N . ARG A 1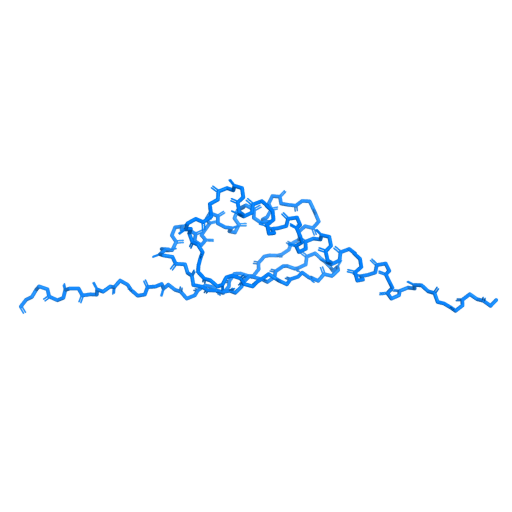 84 ? -13.646 -8.156 18.379 1.00 50.84 84 ARG A N 1
ATOM 656 C CA . ARG A 1 84 ? -13.942 -9.140 19.413 1.00 50.84 84 ARG A CA 1
ATOM 657 C C . ARG A 1 84 ? -15.436 -8.975 19.640 1.00 50.84 84 ARG A C 1
ATOM 659 O O . ARG A 1 84 ? -15.837 -7.985 20.244 1.00 50.84 84 ARG A O 1
ATOM 666 N N . GLU A 1 85 ? -16.235 -9.861 19.060 1.00 53.53 85 GLU A N 1
ATOM 667 C CA . GLU A 1 85 ? -17.638 -10.007 19.389 1.00 53.53 85 GLU A CA 1
ATOM 668 C C . GLU A 1 85 ? -17.644 -10.334 20.880 1.00 53.53 85 GLU A C 1
ATOM 670 O O . GLU A 1 85 ? -17.376 -11.454 21.310 1.00 53.53 85 GLU A O 1
ATOM 675 N N . VAL A 1 86 ? -17.791 -9.297 21.700 1.00 56.12 86 VAL A N 1
ATOM 676 C CA . VAL A 1 86 ? -18.169 -9.458 23.091 1.00 56.12 86 VAL A CA 1
ATOM 677 C C . VAL A 1 86 ? -19.624 -9.885 23.037 1.00 56.12 86 VAL A C 1
ATOM 679 O O . VAL A 1 86 ? -20.522 -9.056 22.913 1.00 56.12 86 VAL A O 1
ATOM 682 N N . CYS A 1 87 ? -19.843 -11.199 23.045 1.00 38.22 87 CYS A N 1
ATOM 683 C CA . CYS A 1 87 ? -21.149 -11.781 23.297 1.00 38.22 87 CYS A CA 1
ATOM 684 C C . CYS A 1 87 ? -21.577 -11.347 24.704 1.00 38.22 87 CYS A C 1
ATOM 686 O O . CYS A 1 87 ? -21.208 -11.966 25.698 1.00 38.22 87 CYS A O 1
ATOM 688 N N . HIS A 1 88 ? -22.300 -10.234 24.792 1.00 54.75 88 HIS A N 1
ATOM 689 C CA . HIS A 1 88 ? -23.188 -9.971 25.911 1.00 54.75 88 HIS A CA 1
ATOM 690 C C . HIS A 1 88 ? -24.507 -10.681 25.607 1.00 54.75 88 HIS A C 1
ATOM 692 O O . HIS A 1 88 ? -25.346 -10.126 24.901 1.00 54.75 88 HIS A O 1
ATOM 698 N N . ALA A 1 89 ? -24.653 -11.910 26.100 1.00 50.09 89 ALA A N 1
ATOM 699 C CA . ALA A 1 89 ? -25.934 -12.561 26.372 1.00 50.09 89 ALA A CA 1
ATOM 700 C C . ALA A 1 89 ? -25.700 -13.757 27.300 1.00 50.09 89 ALA A C 1
ATOM 702 O O . ALA A 1 89 ? -24.910 -14.645 26.908 1.00 50.09 89 ALA A O 1
#

Secondary structure (DSSP, 8-state):
---S-TTHHHHHHHHHHHHHHHHHHHHH-GGGEEEEEEEE-TTSEEEEEEEES-HHHHHHHHHHHHHSTT-SEEEEEEEE---------

Solvent-accessible surface area (backbone atoms only — not comparable to full-atom values): 5228 Å² total; per-residue (Å²): 138,90,85,84,56,89,68,52,64,46,49,53,52,12,52,51,47,31,51,53,48,51,51,53,41,53,72,73,50,58,87,52,54,52,74,70,48,72,46,41,41,69,86,14,40,34,41,38,37,34,36,26,71,42,71,68,56,56,53,51,49,52,53,56,50,57,68,40,90,68,47,75,43,81,46,77,53,59,48,64,49,71,74,79,79,74,80,86,126

Nearest PDB structures (foldseek):
  7a2d-assembly1_A  TM=6.755E-01  e=3.086E-04  Escherichia coli K-12
  8rjx-assembly1_A  TM=7.273E-01  e=6.070E-04  Escherichia coli
  6xmv-assembly1_A  TM=6.725E-01  e=1.043E-03  Neisseria gonorrhoeae FA 1090
  4qq0-assembly1_A  TM=8.158E-01  e=9.721E-03  Chlamydia trachomatis D/UW-3/CX
  2ksm-assembly1_A  TM=6.608E-01  e=5.630E-01  Mycobacterium tuberculosis

pLDDT: mean 76.07, std 13.12, range [38.22, 90.19]

Radius of gyration: 16.49 Å; Cα contacts (8 Å, |Δi|>4): 112; chains: 1; bounding box: 50×23×57 Å

Sequence (89 aa):
MEWGDKTLDTRLRSEQLELAVLAVLWKTRPAAFHDVRVRAAPNGSVWLRGSVSTQAESVVVQQIVRDVPGVKQVFCHFAPRAPREVCHA

Foldseek 3Di:
DPPDDPVPVFVVQFVVLQVQLVVQCCVPPVPFFDPWDWGGGSQQEIEIEGAGQDPVVVVVSLVSSCPRPSHPYYHYDYDHPPDPPPPPD